Protein AF-A0A2J8K1J7-F1 (afdb_monomer_lite)

Organism: Pan troglodytes (NCBI:txid9598)

InterPro domains:
  IPR055105 FKRP, stem domain [PF22921] (37-85)

Structure (mmCIF, N/CA/C/O backbone):
data_AF-A0A2J8K1J7-F1
#
_entry.id   AF-A0A2J8K1J7-F1
#
loop_
_atom_site.group_PDB
_atom_site.id
_atom_site.type_symbol
_atom_site.label_atom_id
_atom_site.label_alt_id
_atom_site.labe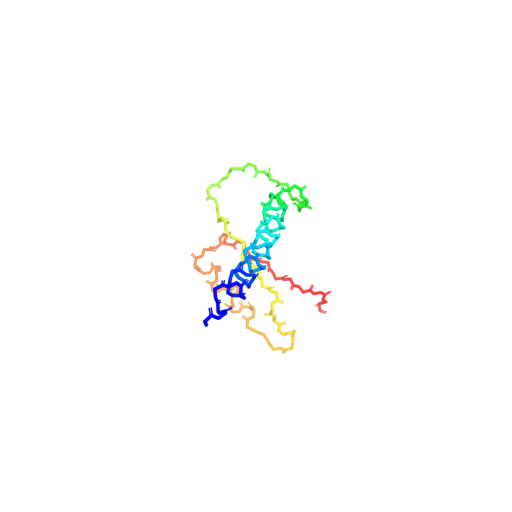l_comp_id
_atom_site.label_asym_id
_atom_site.label_entity_id
_atom_site.label_seq_id
_atom_site.pdbx_PDB_ins_code
_atom_site.Cartn_x
_atom_site.Cartn_y
_atom_site.Cartn_z
_atom_site.occupancy
_atom_site.B_iso_or_equiv
_atom_site.auth_seq_id
_atom_site.auth_comp_id
_atom_site.auth_asym_id
_atom_site.auth_atom_id
_atom_site.pdbx_PDB_model_num
ATOM 1 N N . MET A 1 1 ? 34.773 -0.395 -39.257 1.00 47.84 1 MET A N 1
ATOM 2 C CA . MET A 1 1 ? 34.126 0.202 -38.065 1.00 47.84 1 MET A CA 1
ATOM 3 C C . MET A 1 1 ? 32.607 0.299 -38.274 1.00 47.84 1 MET A C 1
ATOM 5 O O . MET A 1 1 ? 32.105 1.336 -38.673 1.00 47.84 1 MET A O 1
ATOM 9 N N . ARG A 1 2 ? 31.867 -0.807 -38.069 1.00 56.72 2 ARG A N 1
ATOM 10 C CA . ARG A 1 2 ? 30.391 -0.902 -38.241 1.00 56.72 2 ARG A CA 1
ATOM 11 C C . ARG A 1 2 ? 29.619 -0.637 -36.933 1.00 56.72 2 ARG A C 1
ATOM 13 O O . ARG A 1 2 ? 28.415 -0.873 -36.875 1.00 56.72 2 ARG A O 1
ATOM 20 N N . LEU A 1 3 ? 30.311 -0.164 -35.890 1.00 59.88 3 LEU A N 1
ATOM 21 C CA . LEU A 1 3 ? 29.730 0.071 -34.566 1.00 59.88 3 LEU A CA 1
ATOM 22 C C . LEU A 1 3 ? 28.755 1.255 -34.533 1.00 59.88 3 LEU A C 1
ATOM 24 O O . LEU A 1 3 ? 27.866 1.251 -33.698 1.00 59.88 3 LEU A O 1
ATOM 28 N N . THR A 1 4 ? 28.821 2.203 -35.471 1.00 70.75 4 THR A N 1
ATOM 29 C CA . THR A 1 4 ? 27.940 3.387 -35.470 1.00 70.75 4 THR A CA 1
ATOM 30 C C . THR A 1 4 ? 26.473 3.057 -35.737 1.00 70.75 4 THR A C 1
ATOM 32 O O . THR A 1 4 ? 25.595 3.567 -35.050 1.00 70.75 4 THR A O 1
ATOM 35 N N . ARG A 1 5 ? 26.177 2.174 -36.701 1.00 79.38 5 ARG A N 1
ATOM 36 C CA . ARG A 1 5 ? 24.784 1.832 -37.050 1.00 79.38 5 ARG A CA 1
ATOM 37 C C . ARG A 1 5 ? 24.130 0.900 -36.038 1.00 79.38 5 ARG A C 1
ATOM 39 O O . ARG A 1 5 ? 22.959 1.073 -35.730 1.00 79.38 5 ARG A O 1
ATOM 46 N N . CYS A 1 6 ? 24.886 -0.064 -35.514 1.00 82.31 6 CYS A N 1
ATOM 47 C CA . CYS A 1 6 ? 24.387 -0.965 -34.476 1.00 82.31 6 CYS A CA 1
ATOM 48 C C . CYS A 1 6 ? 24.133 -0.200 -33.170 1.00 82.31 6 CYS A C 1
ATOM 50 O O . CYS A 1 6 ? 23.074 -0.339 -32.568 1.00 82.31 6 CYS A O 1
ATOM 52 N N . GLN A 1 7 ? 25.056 0.687 -32.788 1.00 84.00 7 GLN A N 1
ATOM 53 C CA . GLN A 1 7 ? 24.892 1.552 -31.624 1.00 84.00 7 GLN A CA 1
ATOM 54 C C . GLN A 1 7 ? 23.723 2.526 -31.797 1.00 84.00 7 GLN A C 1
ATOM 56 O O . GLN A 1 7 ? 22.972 2.730 -30.850 1.00 84.00 7 GLN A O 1
ATOM 61 N N . ALA A 1 8 ? 23.517 3.074 -33.000 1.00 86.81 8 ALA A N 1
ATOM 62 C CA . ALA A 1 8 ? 22.350 3.903 -33.291 1.00 86.81 8 ALA A CA 1
ATOM 63 C C . ALA A 1 8 ? 21.035 3.113 -33.184 1.00 86.81 8 ALA A C 1
ATOM 65 O O . ALA A 1 8 ? 20.084 3.601 -32.582 1.00 86.81 8 ALA A O 1
ATOM 66 N N . ALA A 1 9 ? 20.986 1.884 -33.708 1.00 89.00 9 ALA A N 1
ATOM 67 C CA . ALA A 1 9 ? 19.811 1.021 -33.592 1.00 89.00 9 ALA A CA 1
ATOM 68 C C . ALA A 1 9 ? 19.516 0.645 -32.130 1.00 89.00 9 ALA A C 1
ATOM 70 O O . ALA A 1 9 ? 18.367 0.700 -31.698 1.00 89.00 9 ALA A O 1
ATOM 71 N N . LEU A 1 10 ? 20.553 0.325 -31.352 1.00 91.44 10 LEU A N 1
ATOM 72 C CA . LEU A 1 10 ? 20.427 0.014 -29.930 1.00 91.44 10 LEU A CA 1
ATOM 73 C C . LEU A 1 10 ? 19.959 1.236 -29.130 1.00 91.44 10 LEU A C 1
ATOM 75 O O . LEU A 1 10 ? 19.033 1.131 -28.332 1.00 91.44 10 LEU A O 1
ATOM 79 N N . ALA A 1 11 ? 20.549 2.405 -29.383 1.00 93.38 11 ALA A N 1
ATOM 80 C CA . ALA A 1 11 ? 20.142 3.653 -28.749 1.00 93.38 11 ALA A CA 1
ATOM 81 C C . ALA A 1 11 ? 18.683 3.999 -29.077 1.00 93.38 11 ALA A C 1
ATOM 83 O O . ALA A 1 11 ? 17.932 4.338 -28.170 1.00 93.38 11 ALA A O 1
ATOM 84 N N . ALA A 1 12 ? 18.265 3.843 -30.338 1.00 94.00 12 ALA A N 1
ATOM 85 C CA . ALA A 1 12 ? 16.883 4.064 -30.758 1.00 94.00 12 ALA A CA 1
ATOM 86 C C . ALA A 1 12 ? 15.900 3.086 -30.089 1.00 94.00 12 ALA A C 1
ATOM 88 O O . ALA A 1 12 ? 14.806 3.479 -29.692 1.00 94.00 12 ALA A O 1
ATOM 89 N N . ALA A 1 13 ? 16.286 1.818 -29.928 1.00 95.56 13 ALA A N 1
ATOM 90 C CA . ALA A 1 13 ? 15.464 0.833 -29.232 1.00 95.56 13 ALA A CA 1
ATOM 91 C C . ALA A 1 13 ? 15.306 1.173 -27.741 1.00 95.56 13 ALA A C 1
ATOM 93 O O . ALA A 1 13 ? 14.202 1.092 -27.204 1.00 95.56 13 ALA A O 1
ATOM 94 N N . ILE A 1 14 ? 16.391 1.597 -27.083 1.00 95.06 14 ILE A N 1
ATOM 95 C CA . ILE A 1 14 ? 16.369 2.017 -25.676 1.00 95.06 14 ILE A CA 1
ATOM 96 C C . ILE A 1 14 ? 15.498 3.264 -25.507 1.00 95.06 14 ILE A C 1
ATOM 98 O O . ILE A 1 14 ? 14.628 3.279 -24.638 1.00 95.06 14 ILE A O 1
ATOM 102 N N . THR A 1 15 ? 15.679 4.293 -26.339 1.00 96.12 15 THR A N 1
ATOM 103 C CA . THR A 1 15 ? 14.885 5.526 -26.238 1.00 96.12 15 THR A CA 1
ATOM 104 C C . THR A 1 15 ? 13.406 5.270 -26.491 1.00 96.12 15 THR A C 1
ATOM 106 O O . THR A 1 15 ? 12.579 5.795 -25.750 1.00 96.12 15 THR A O 1
ATOM 109 N N . LEU A 1 16 ? 13.058 4.424 -27.464 1.00 96.62 16 LEU A N 1
ATOM 110 C CA . LEU A 1 16 ? 11.670 4.033 -27.711 1.00 96.62 16 LEU A CA 1
ATOM 111 C C . LEU A 1 16 ? 11.065 3.302 -26.504 1.00 96.62 16 LEU A C 1
ATOM 113 O O . LEU A 1 16 ? 9.941 3.599 -26.110 1.00 96.62 16 LEU A O 1
ATOM 117 N N . ASN A 1 17 ? 11.811 2.381 -25.889 1.00 96.06 17 ASN A N 1
ATOM 118 C CA . ASN A 1 17 ? 11.347 1.640 -24.716 1.00 96.06 17 ASN A CA 1
ATOM 119 C C . ASN A 1 17 ? 11.115 2.576 -23.518 1.00 96.06 17 ASN A C 1
ATOM 121 O O . ASN A 1 17 ? 10.053 2.542 -22.899 1.00 96.06 17 ASN A O 1
ATOM 125 N N . LEU A 1 18 ? 12.053 3.494 -23.263 1.00 95.19 18 LEU A N 1
ATOM 126 C CA . LEU A 1 18 ? 11.905 4.515 -22.225 1.00 95.19 18 LEU A CA 1
ATOM 127 C C . LEU A 1 18 ? 10.745 5.474 -22.512 1.00 95.19 18 LEU A C 1
ATOM 129 O O . LEU A 1 18 ? 10.064 5.877 -21.576 1.00 95.19 18 LEU A O 1
ATOM 133 N N . LEU A 1 19 ? 10.480 5.810 -23.778 1.00 96.00 19 LEU A N 1
ATOM 134 C CA . LEU A 1 19 ? 9.341 6.643 -24.168 1.00 96.00 19 LEU A CA 1
ATOM 135 C C . LEU A 1 19 ? 8.007 5.936 -23.888 1.00 96.00 19 LEU A C 1
ATOM 137 O O . LEU A 1 19 ? 7.091 6.554 -23.352 1.00 96.00 19 LEU A O 1
ATOM 141 N N . VAL A 1 20 ? 7.904 4.641 -24.205 1.00 94.69 20 VAL A N 1
ATOM 142 C CA . VAL A 1 20 ? 6.721 3.822 -23.887 1.00 94.69 20 VAL A CA 1
ATOM 143 C C . VAL A 1 20 ? 6.542 3.715 -22.376 1.00 94.69 20 VAL A C 1
ATOM 145 O O . VAL A 1 20 ? 5.442 3.949 -21.876 1.00 94.69 20 VAL A O 1
ATOM 148 N N . LEU A 1 21 ? 7.619 3.424 -21.641 1.00 89.56 21 LEU A N 1
ATOM 149 C CA . LEU A 1 21 ? 7.596 3.363 -20.182 1.00 89.56 21 LEU A CA 1
ATOM 150 C C . LEU A 1 21 ? 7.175 4.709 -19.584 1.00 89.56 21 LEU A C 1
ATOM 152 O O . LEU A 1 21 ? 6.331 4.738 -18.697 1.00 89.56 21 LEU A O 1
ATOM 156 N N . PHE A 1 22 ? 7.711 5.820 -20.092 1.00 90.81 22 PHE A N 1
ATOM 157 C CA . PHE A 1 22 ? 7.343 7.166 -19.670 1.00 90.81 22 PHE A CA 1
ATOM 158 C C . PHE A 1 22 ? 5.884 7.471 -19.987 1.00 90.81 22 PHE A C 1
ATOM 160 O O . PHE A 1 22 ? 5.199 8.029 -19.145 1.00 90.81 22 PHE A O 1
ATOM 167 N N . TYR A 1 23 ? 5.378 7.077 -21.154 1.00 89.38 23 TYR A N 1
ATOM 168 C CA . TYR A 1 23 ? 3.984 7.302 -21.525 1.00 89.38 23 TYR A CA 1
ATOM 169 C C . TYR A 1 23 ? 3.023 6.506 -20.639 1.00 89.38 23 TYR A C 1
ATOM 171 O O . TYR A 1 23 ? 2.039 7.054 -20.152 1.00 89.38 23 TYR A O 1
ATOM 179 N N . VAL A 1 24 ? 3.322 5.231 -20.376 1.00 85.31 24 VAL A N 1
ATOM 180 C CA . VAL A 1 24 ? 2.534 4.392 -19.461 1.00 85.31 24 VAL A CA 1
ATOM 181 C C . VAL A 1 24 ? 2.643 4.907 -18.032 1.00 85.31 24 VAL A C 1
ATOM 183 O O . VAL A 1 24 ? 1.628 5.014 -17.354 1.00 85.31 24 VAL A O 1
ATOM 186 N N . SER A 1 25 ? 3.843 5.277 -17.589 1.00 82.00 25 SER A N 1
ATOM 187 C CA . SER A 1 25 ? 4.084 5.890 -16.284 1.00 82.00 25 SER A CA 1
ATOM 188 C C . SER A 1 25 ? 3.320 7.203 -16.152 1.00 82.00 25 SER A C 1
ATOM 190 O O . SER A 1 25 ? 2.630 7.403 -15.169 1.00 82.00 25 SER A O 1
ATOM 192 N N . TRP A 1 26 ? 3.319 8.053 -17.177 1.00 82.25 26 TRP A N 1
ATOM 193 C CA . TRP A 1 26 ? 2.538 9.286 -17.230 1.00 82.25 26 TRP A CA 1
ATOM 194 C C . TRP A 1 26 ? 1.033 9.011 -17.197 1.00 82.25 26 TRP A C 1
ATOM 196 O O . TRP A 1 26 ? 0.301 9.669 -16.464 1.00 82.25 26 TRP A O 1
ATOM 206 N N . LEU A 1 27 ? 0.567 7.997 -17.930 1.00 77.12 27 LEU A N 1
ATOM 207 C CA . LEU A 1 27 ? -0.834 7.576 -17.939 1.00 77.12 27 LEU A CA 1
ATOM 208 C C . LEU A 1 27 ? -1.261 6.969 -16.590 1.00 77.12 27 LEU A C 1
ATOM 210 O O . LEU A 1 27 ? -2.407 7.117 -16.179 1.00 77.12 27 LEU A O 1
ATOM 214 N N . GLN A 1 28 ? -0.342 6.319 -15.874 1.00 66.88 28 GLN A N 1
ATOM 215 C CA . GLN A 1 28 ? -0.546 5.799 -14.518 1.00 66.88 28 GLN A CA 1
ATOM 216 C C . GLN A 1 28 ? -0.380 6.879 -13.434 1.00 66.88 28 GLN A C 1
ATOM 218 O O . GLN A 1 28 ? -1.022 6.796 -12.385 1.00 66.88 28 GLN A O 1
ATOM 223 N N . HIS A 1 29 ? 0.453 7.890 -13.688 1.00 61.03 29 HIS A N 1
ATOM 224 C CA . HIS A 1 29 ? 0.650 9.087 -12.872 1.00 61.03 29 HIS A CA 1
ATOM 225 C C . HIS A 1 29 ? -0.437 10.131 -13.106 1.00 61.03 29 HIS A C 1
ATOM 227 O O . HIS A 1 29 ? -0.572 11.046 -12.290 1.00 61.03 29 HIS A O 1
ATOM 233 N N . GLN A 1 30 ? -1.264 9.980 -14.149 1.00 52.47 30 GLN A N 1
ATOM 234 C CA . GLN A 1 30 ? -2.545 10.660 -14.217 1.00 52.47 30 GLN A CA 1
ATOM 235 C C . GLN A 1 30 ? -3.285 10.277 -12.943 1.00 52.47 30 GLN A C 1
ATOM 237 O O . GLN A 1 30 ? -3.511 9.089 -12.695 1.00 52.47 30 GLN A O 1
ATOM 242 N N . PRO A 1 31 ? -3.551 11.254 -12.066 1.00 54.62 31 PRO A N 1
ATOM 243 C CA . PRO A 1 31 ? -3.733 10.977 -10.668 1.00 54.62 31 PRO A CA 1
ATOM 244 C C . PRO A 1 31 ? -4.903 10.018 -10.541 1.00 54.62 31 PRO A C 1
ATOM 246 O O . 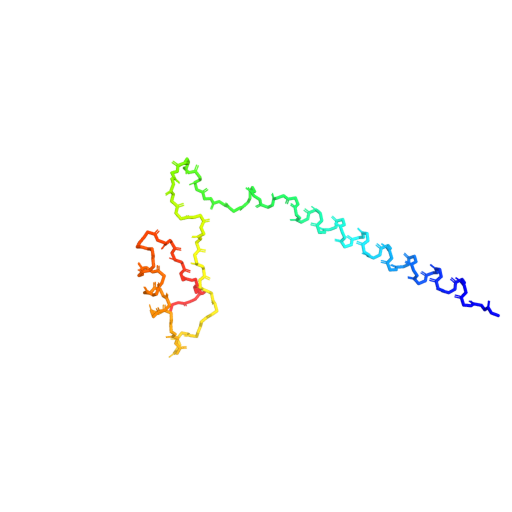PRO A 1 31 ? -6.066 10.366 -10.751 1.00 54.62 31 PRO A O 1
ATOM 249 N N . ARG A 1 32 ? -4.580 8.810 -10.084 1.00 52.38 32 ARG A N 1
ATOM 250 C CA . ARG A 1 32 ? -5.497 7.822 -9.514 1.00 52.38 32 ARG A CA 1
ATOM 251 C C . ARG A 1 32 ? -6.254 8.391 -8.288 1.00 52.38 32 ARG A C 1
ATOM 253 O O . ARG A 1 32 ? -6.874 7.639 -7.551 1.00 52.38 32 ARG A O 1
ATOM 260 N N . ASN A 1 33 ? -6.270 9.719 -8.103 1.00 49.28 33 ASN A N 1
ATOM 261 C CA . ASN A 1 33 ? -6.999 10.521 -7.120 1.00 49.28 33 ASN A CA 1
ATOM 262 C C . ASN A 1 33 ? -8.523 10.487 -7.266 1.00 49.28 33 ASN A C 1
ATOM 264 O O . ASN A 1 33 ? -9.198 11.133 -6.473 1.00 49.28 33 ASN A O 1
ATOM 268 N N . SER A 1 34 ? -9.091 9.778 -8.245 1.00 49.31 34 SER A N 1
ATOM 269 C CA . SER A 1 34 ? -10.554 9.748 -8.419 1.00 49.31 34 SER A CA 1
ATOM 270 C C . SER A 1 34 ? -11.199 8.387 -8.153 1.00 49.31 34 SER A C 1
ATOM 272 O O . SER A 1 34 ? -12.411 8.268 -8.303 1.00 49.31 34 SER A O 1
ATOM 274 N N . ARG A 1 35 ? -10.441 7.341 -7.775 1.00 48.91 35 ARG A N 1
ATOM 275 C CA . ARG A 1 35 ? -11.020 5.989 -7.597 1.00 48.91 35 ARG A CA 1
ATOM 276 C C . ARG A 1 35 ? -10.788 5.300 -6.254 1.00 48.91 35 ARG A C 1
ATOM 278 O O . ARG A 1 35 ? -11.361 4.235 -6.052 1.00 48.91 35 ARG A O 1
ATOM 285 N N . ALA A 1 36 ? -10.079 5.912 -5.309 1.00 44.75 36 ALA A N 1
ATOM 286 C CA . ALA A 1 36 ? -10.107 5.457 -3.920 1.00 44.75 36 ALA A CA 1
ATOM 287 C C . ALA A 1 36 ? -11.076 6.337 -3.116 1.00 44.75 36 ALA A C 1
ATOM 289 O O . ALA A 1 36 ? -10.787 7.459 -2.717 1.00 44.75 36 ALA A O 1
ATOM 290 N N . ARG A 1 37 ? -12.285 5.810 -2.980 1.00 50.12 37 ARG A N 1
ATOM 291 C CA . ARG A 1 37 ? -13.417 6.279 -2.186 1.00 50.12 37 ARG A CA 1
ATOM 292 C C . ARG A 1 37 ? -12.996 6.601 -0.741 1.00 50.12 37 ARG A C 1
ATOM 294 O O . ARG A 1 37 ? -12.552 5.715 -0.025 1.00 50.12 37 ARG A O 1
ATOM 301 N N . GLY A 1 38 ? -13.199 7.842 -0.306 1.00 44.19 38 GLY A N 1
ATOM 302 C CA . GLY A 1 38 ? -13.121 8.255 1.100 1.00 44.19 38 GLY A CA 1
ATOM 303 C C . GLY A 1 38 ? -13.539 9.723 1.241 1.00 44.19 38 GLY A C 1
ATOM 304 O O . GLY A 1 38 ? -13.088 10.542 0.439 1.00 44.19 38 GLY A O 1
ATOM 305 N N . PRO A 1 39 ? -14.439 10.090 2.173 1.00 47.00 39 PRO A N 1
ATOM 306 C CA . PRO A 1 39 ? -14.998 11.433 2.233 1.00 47.00 39 PRO A CA 1
ATOM 307 C C . PRO A 1 39 ? -13.911 12.417 2.675 1.00 47.00 39 PRO A C 1
ATOM 309 O O . PRO A 1 39 ? -13.593 12.523 3.856 1.00 47.00 39 PRO A O 1
ATOM 312 N N . ARG A 1 40 ? -13.349 13.175 1.727 1.00 51.75 40 ARG A N 1
ATOM 313 C CA . ARG A 1 40 ? -12.580 14.384 2.036 1.00 51.75 40 ARG A CA 1
ATOM 314 C C . ARG A 1 40 ? -13.534 15.434 2.602 1.00 51.75 40 ARG A C 1
ATOM 316 O O . ARG A 1 40 ? -14.036 16.295 1.883 1.00 51.75 40 ARG A O 1
ATOM 323 N N . ARG A 1 41 ? -13.765 15.369 3.914 1.00 46.28 41 ARG A N 1
ATOM 324 C CA . ARG A 1 41 ? -14.058 16.569 4.693 1.00 46.28 41 ARG A CA 1
ATOM 325 C C . ARG A 1 41 ? -12.784 17.409 4.729 1.00 46.28 41 ARG A C 1
ATOM 327 O O . ARG A 1 41 ? -11.735 16.950 5.160 1.00 46.28 41 ARG A O 1
ATOM 334 N N . ALA A 1 42 ? -12.915 18.593 4.146 1.00 43.12 42 ALA A N 1
ATOM 335 C CA . ALA A 1 42 ? -12.372 19.865 4.597 1.00 43.12 42 A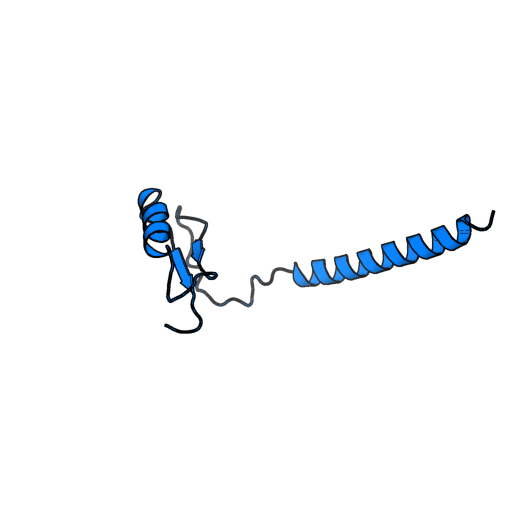LA A CA 1
ATOM 336 C C . ALA A 1 42 ? -11.265 19.830 5.671 1.00 43.12 42 ALA A C 1
ATOM 338 O O . ALA A 1 42 ? -11.473 19.349 6.777 1.00 43.12 42 ALA A O 1
ATOM 339 N N . SER A 1 43 ? -10.143 20.463 5.324 1.00 56.91 43 SER A N 1
ATOM 340 C CA . SER A 1 43 ? -9.371 21.393 6.159 1.00 56.91 43 SER A CA 1
ATOM 341 C C . SER A 1 43 ? -9.429 21.204 7.683 1.00 56.91 43 SER A C 1
ATOM 343 O O . SER A 1 43 ? -10.376 21.635 8.333 1.00 56.91 43 SER A O 1
ATOM 345 N N . ALA A 1 44 ? -8.342 20.696 8.257 1.00 44.81 44 ALA A N 1
ATOM 346 C CA . ALA A 1 44 ? -7.850 21.106 9.568 1.00 44.81 44 ALA A CA 1
ATOM 347 C C . ALA A 1 44 ? -6.359 20.756 9.638 1.00 44.81 44 ALA A C 1
ATOM 349 O O . ALA A 1 44 ? -5.900 19.859 8.932 1.00 44.81 44 ALA A O 1
ATOM 350 N N . ALA A 1 45 ? -5.597 21.482 10.447 1.00 56.81 45 ALA A N 1
ATOM 351 C CA . ALA A 1 45 ? -4.178 21.271 10.708 1.00 56.81 45 ALA A CA 1
ATOM 352 C C . ALA A 1 45 ? -3.922 19.949 11.464 1.00 56.81 45 ALA A C 1
ATOM 354 O O . ALA A 1 45 ? -3.482 19.957 12.605 1.00 56.81 45 ALA A O 1
ATOM 355 N N . GLY A 1 46 ? -4.273 18.822 10.848 1.00 59.22 46 GLY A N 1
ATOM 356 C CA . GLY A 1 46 ? -4.097 17.480 11.383 1.00 59.22 46 GLY A CA 1
ATOM 357 C C . GLY A 1 46 ? -2.991 16.712 10.656 1.00 59.22 46 GLY A C 1
ATOM 358 O O . GLY A 1 46 ? -2.524 17.153 9.594 1.00 59.22 46 GLY A O 1
ATOM 359 N N . PRO A 1 47 ? -2.576 15.565 11.210 1.00 60.62 47 PRO A N 1
ATOM 360 C CA . PRO A 1 47 ? -1.498 14.750 10.665 1.00 60.62 47 PRO A CA 1
ATOM 361 C C . PRO A 1 47 ? -1.759 14.407 9.198 1.00 60.62 47 PRO A C 1
ATOM 363 O O . PRO A 1 47 ? -2.808 13.878 8.828 1.00 60.62 47 PRO A O 1
ATOM 366 N N . ARG A 1 48 ? -0.807 14.767 8.332 1.00 75.44 48 ARG A N 1
ATOM 367 C CA . ARG A 1 48 ? -0.941 14.645 6.866 1.00 75.44 48 ARG A CA 1
ATOM 368 C C . ARG A 1 48 ? -0.609 13.255 6.340 1.00 75.44 48 ARG A C 1
ATOM 370 O O . ARG A 1 48 ? -0.793 12.991 5.154 1.00 75.44 48 ARG A O 1
ATOM 377 N N . VAL A 1 49 ? -0.076 12.407 7.206 1.00 79.44 49 VAL A N 1
ATOM 378 C CA . VAL A 1 49 ? 0.403 11.072 6.874 1.00 79.44 49 VAL A CA 1
ATOM 379 C C . VAL A 1 49 ? -0.385 10.090 7.716 1.00 79.44 49 VAL A C 1
ATOM 381 O O . VAL A 1 49 ? -0.571 10.320 8.904 1.00 79.44 49 VAL A O 1
ATOM 384 N N . THR A 1 50 ? -0.852 9.011 7.099 1.00 88.31 50 THR A N 1
ATOM 385 C CA . THR A 1 50 ? -1.432 7.862 7.796 1.00 88.31 50 THR A CA 1
ATOM 386 C C . THR A 1 50 ? -0.430 6.727 7.716 1.00 88.31 50 THR A C 1
ATOM 388 O O . THR A 1 50 ? -0.033 6.344 6.615 1.00 88.31 50 THR A O 1
ATOM 391 N N . VAL A 1 51 ? -0.001 6.213 8.866 1.00 88.56 51 VAL A N 1
ATOM 392 C CA . VAL A 1 51 ? 0.917 5.072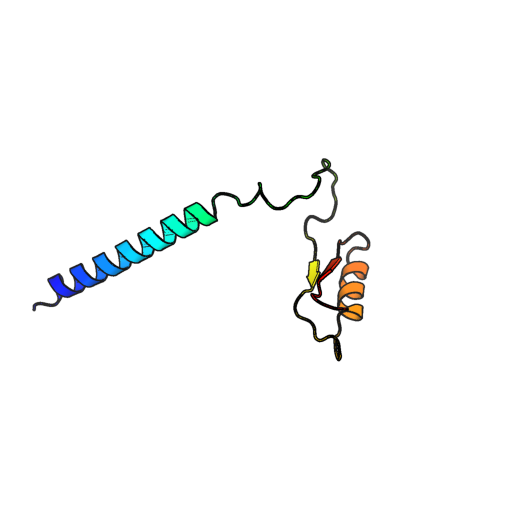 8.918 1.00 88.56 51 VAL A CA 1
ATOM 393 C C . VAL A 1 51 ? 0.108 3.823 8.597 1.00 88.56 51 VAL A C 1
ATOM 395 O O . VAL A 1 51 ? -0.859 3.526 9.292 1.00 88.56 51 VAL A O 1
ATOM 398 N N . LEU A 1 52 ? 0.470 3.118 7.527 1.00 91.31 52 LEU A N 1
ATOM 399 C CA . LEU A 1 52 ? -0.172 1.869 7.126 1.00 91.31 52 LEU A CA 1
ATOM 400 C C . LEU A 1 52 ? 0.800 0.717 7.370 1.00 91.31 52 LEU A C 1
ATOM 402 O O . LEU A 1 52 ? 1.861 0.664 6.751 1.00 91.31 52 LEU A O 1
ATOM 406 N N . VAL A 1 53 ? 0.424 -0.202 8.255 1.00 89.31 53 VAL A N 1
ATOM 407 C CA . VAL A 1 53 ? 1.200 -1.405 8.570 1.00 89.31 53 VAL A CA 1
ATOM 408 C C . VAL A 1 53 ? 0.543 -2.589 7.873 1.00 89.31 53 VAL A C 1
ATOM 410 O O . VAL A 1 53 ? -0.585 -2.950 8.201 1.00 89.31 53 VAL A O 1
ATOM 413 N N . ARG A 1 54 ? 1.226 -3.145 6.869 1.00 89.50 54 ARG A N 1
ATOM 414 C CA . ARG A 1 54 ? 0.733 -4.267 6.050 1.00 89.50 54 ARG A CA 1
ATOM 415 C C . ARG A 1 54 ? 1.603 -5.510 6.161 1.00 89.50 54 ARG A C 1
ATOM 417 O O . ARG A 1 54 ? 1.092 -6.617 6.141 1.00 89.50 54 ARG A O 1
ATOM 424 N N . GLU A 1 55 ? 2.909 -5.312 6.259 1.00 87.50 55 GLU A N 1
ATOM 425 C CA . GLU A 1 55 ? 3.876 -6.402 6.317 1.00 87.50 55 GLU A CA 1
ATOM 426 C C . GLU A 1 55 ? 4.144 -6.722 7.791 1.00 87.50 55 GLU A C 1
ATOM 428 O O . GLU A 1 55 ? 4.954 -6.063 8.444 1.00 87.50 55 GLU A O 1
ATOM 433 N N . PHE A 1 56 ? 3.395 -7.682 8.331 1.00 89.50 56 PHE A N 1
ATOM 434 C CA . PHE A 1 56 ? 3.598 -8.230 9.668 1.00 89.50 56 PHE A CA 1
ATOM 435 C C . PHE A 1 56 ? 3.167 -9.696 9.708 1.00 89.50 56 PHE A C 1
ATOM 437 O O . PHE A 1 56 ? 2.256 -10.104 8.990 1.00 89.50 56 PHE A O 1
ATOM 444 N N . GLU A 1 57 ? 3.808 -10.482 10.568 1.00 85.19 57 GLU A N 1
ATOM 445 C CA . GLU A 1 57 ? 3.447 -11.881 10.782 1.00 85.19 57 GLU A CA 1
ATOM 446 C C . GLU A 1 57 ? 2.433 -11.987 11.923 1.00 85.19 57 GLU A C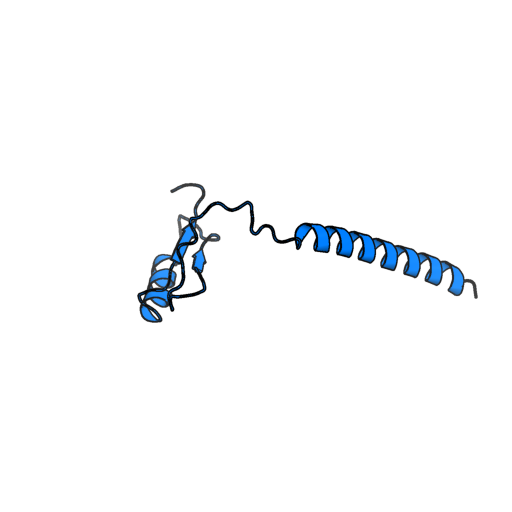 1
ATOM 448 O O . GLU A 1 57 ? 2.667 -11.490 13.021 1.00 85.19 57 GLU A O 1
ATOM 453 N N . ALA A 1 58 ? 1.299 -12.656 11.713 1.00 82.69 58 ALA A N 1
ATOM 454 C CA . ALA A 1 58 ? 0.263 -12.760 12.749 1.00 82.69 58 ALA A CA 1
ATOM 455 C C . ALA A 1 58 ? 0.749 -13.488 14.020 1.00 82.69 58 ALA A C 1
ATOM 457 O O . ALA A 1 58 ? 0.280 -13.195 15.118 1.00 82.69 58 ALA A O 1
ATOM 458 N N . PHE A 1 59 ? 1.696 -14.420 13.877 1.00 81.75 59 PHE A N 1
ATOM 459 C CA . PHE A 1 59 ? 2.209 -15.237 14.981 1.00 81.75 59 PHE A CA 1
ATOM 460 C C . PHE A 1 59 ? 3.346 -14.574 15.773 1.00 81.75 59 PHE A C 1
ATOM 462 O O . PHE A 1 59 ? 3.549 -14.933 16.930 1.00 81.75 59 PHE A O 1
ATOM 469 N N . ASP A 1 60 ? 4.081 -13.638 15.170 1.00 84.06 60 ASP A N 1
ATOM 470 C CA . ASP A 1 60 ? 5.214 -12.952 15.797 1.00 84.06 60 ASP A CA 1
ATOM 471 C C . ASP A 1 60 ? 5.392 -11.563 15.171 1.00 84.06 60 ASP A C 1
ATOM 473 O O . ASP A 1 60 ? 5.935 -11.410 14.077 1.00 84.06 60 ASP A O 1
ATOM 477 N N . ASN A 1 61 ? 4.874 -10.532 15.839 1.00 87.06 61 ASN A N 1
ATOM 478 C CA . ASN A 1 61 ? 4.984 -9.163 15.359 1.00 87.06 61 ASN A CA 1
ATOM 479 C C . ASN A 1 61 ? 5.161 -8.149 16.487 1.00 87.06 61 ASN A C 1
ATOM 481 O O . ASN A 1 61 ? 4.629 -8.295 17.584 1.00 87.06 61 ASN A O 1
ATOM 485 N N . ALA A 1 62 ? 5.854 -7.061 16.152 1.00 89.12 62 ALA A N 1
ATOM 486 C CA . ALA A 1 62 ? 6.032 -5.889 17.003 1.00 89.12 62 ALA A CA 1
ATOM 487 C C . ALA A 1 62 ? 5.076 -4.740 16.616 1.00 89.12 62 ALA A C 1
ATOM 489 O O . ALA A 1 62 ? 5.389 -3.568 16.823 1.00 89.12 62 ALA A O 1
ATOM 490 N N . VAL A 1 63 ? 3.911 -5.044 16.020 1.00 89.56 63 VAL A N 1
ATOM 491 C CA . VAL A 1 63 ? 2.917 -4.016 15.652 1.00 89.56 63 VAL A CA 1
ATOM 492 C C . VAL A 1 63 ? 2.436 -3.210 16.867 1.00 89.56 63 VAL A C 1
ATOM 494 O O . VAL A 1 63 ? 2.331 -1.993 16.723 1.00 89.56 63 VAL A O 1
ATOM 497 N N . PRO A 1 64 ? 2.187 -3.806 18.053 1.00 88.62 64 PRO A N 1
ATOM 498 C CA . PRO A 1 64 ? 1.774 -3.042 19.232 1.00 88.62 64 PRO A CA 1
ATOM 499 C C . PRO A 1 64 ? 2.796 -1.969 19.627 1.00 88.62 64 PRO A C 1
ATOM 501 O O . PRO A 1 64 ? 2.444 -0.798 19.741 1.00 88.62 64 PRO A O 1
ATOM 504 N N . GLU A 1 65 ? 4.075 -2.342 19.721 1.00 90.44 65 GLU A N 1
ATOM 505 C CA . GLU A 1 65 ? 5.162 -1.412 20.056 1.00 90.44 65 GLU A CA 1
ATOM 506 C C . GLU A 1 65 ? 5.341 -0.331 18.982 1.00 90.44 65 GLU A C 1
ATOM 508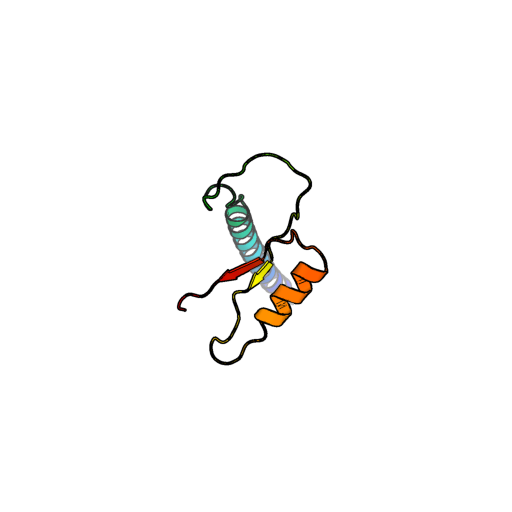 O O . GLU A 1 65 ? 5.593 0.836 19.288 1.00 90.44 65 GLU A O 1
ATOM 513 N N . LEU A 1 66 ? 5.163 -0.699 17.708 1.00 89.75 66 LEU A N 1
ATOM 514 C CA . LEU A 1 66 ? 5.206 0.241 16.595 1.00 89.75 66 LEU A CA 1
ATOM 515 C C . LEU A 1 66 ? 4.086 1.280 16.718 1.00 89.75 66 LEU A C 1
ATOM 517 O O . LEU A 1 66 ? 4.369 2.475 16.638 1.00 89.75 66 LEU A O 1
ATOM 521 N N . VAL A 1 67 ? 2.837 0.859 16.934 1.00 91.56 67 VAL A N 1
ATOM 522 C CA . VAL A 1 67 ? 1.689 1.769 17.093 1.00 91.56 67 VAL A CA 1
ATOM 523 C C . VAL A 1 67 ? 1.910 2.709 18.278 1.00 91.56 67 VAL A C 1
ATOM 525 O O . VAL A 1 67 ? 1.751 3.922 18.125 1.00 91.56 67 VAL A O 1
ATOM 528 N N . ASP A 1 68 ? 2.351 2.171 19.415 1.00 91.44 68 ASP A N 1
ATOM 529 C CA . ASP A 1 68 ? 2.627 2.957 20.617 1.00 91.44 68 ASP A CA 1
ATOM 530 C C . ASP A 1 68 ? 3.716 4.006 20.373 1.00 91.44 68 ASP A C 1
ATOM 532 O O . ASP A 1 68 ? 3.568 5.155 20.790 1.00 91.44 68 ASP A O 1
ATOM 536 N N . SER A 1 69 ? 4.766 3.671 19.616 1.00 90.44 69 SER A N 1
ATOM 537 C CA . SER A 1 69 ? 5.834 4.623 19.292 1.00 90.44 69 SER A CA 1
ATOM 538 C C . SER A 1 69 ? 5.334 5.838 18.497 1.00 90.44 69 SER A C 1
ATOM 540 O O . SER A 1 69 ? 5.742 6.969 18.775 1.00 90.44 69 SER A O 1
ATOM 542 N N . PHE A 1 70 ? 4.409 5.638 17.550 1.00 89.75 70 PHE A N 1
ATOM 543 C CA . PHE A 1 70 ? 3.831 6.729 16.762 1.00 89.75 70 PHE A CA 1
ATOM 544 C C . PHE A 1 70 ? 2.858 7.569 17.585 1.00 89.75 70 PHE A C 1
ATOM 546 O O . PHE A 1 70 ? 2.904 8.796 17.506 1.00 89.75 70 PHE A O 1
ATOM 553 N N . LEU A 1 71 ? 2.026 6.930 18.410 1.00 89.06 71 LEU A N 1
ATOM 554 C CA . LEU A 1 71 ? 1.092 7.632 19.293 1.00 89.06 71 LEU A CA 1
ATOM 555 C C . LEU A 1 71 ? 1.812 8.421 20.393 1.00 89.06 71 LEU A C 1
ATOM 557 O O . LEU A 1 71 ? 1.317 9.454 20.841 1.00 89.06 71 LEU A O 1
ATOM 561 N N . GLN A 1 72 ? 2.994 7.968 20.813 1.00 91.25 72 GLN A N 1
ATOM 562 C CA . GLN A 1 72 ? 3.811 8.680 21.789 1.00 91.25 72 GLN A CA 1
ATOM 563 C C . GLN A 1 72 ? 4.475 9.933 21.202 1.00 91.25 72 GLN A C 1
ATOM 565 O O . GLN A 1 72 ? 4.707 10.896 21.934 1.00 91.25 72 GLN A O 1
ATOM 570 N N . GLN A 1 73 ? 4.756 9.948 19.894 1.00 87.38 73 GLN A N 1
ATOM 571 C CA . GLN A 1 73 ? 5.255 11.134 19.190 1.00 87.38 73 GLN A CA 1
ATOM 572 C C . GLN A 1 73 ? 4.138 12.127 18.857 1.00 87.38 73 GLN A C 1
ATOM 574 O O . GLN A 1 73 ? 4.301 13.329 19.063 1.00 87.38 73 GLN A O 1
ATOM 579 N N . ASP A 1 74 ? 3.011 11.631 18.351 1.00 85.50 74 ASP A N 1
ATOM 580 C CA . ASP A 1 74 ? 1.818 12.424 18.081 1.00 85.50 74 ASP A CA 1
ATOM 581 C C . ASP A 1 74 ? 0.565 11.598 18.431 1.00 85.50 74 ASP A C 1
ATOM 583 O O . ASP A 1 74 ? 0.209 10.670 17.701 1.00 85.50 74 ASP A O 1
ATOM 587 N N . PRO A 1 75 ? -0.151 11.947 19.518 1.00 86.25 75 PRO A N 1
ATOM 588 C CA . PRO A 1 75 ? -1.346 11.223 19.952 1.00 86.25 75 PRO A CA 1
ATOM 589 C C . PRO A 1 75 ? -2.487 11.231 18.930 1.00 86.25 75 PRO A C 1
ATOM 591 O O . PRO A 1 75 ? -3.402 10.415 19.023 1.00 86.25 75 PRO A O 1
ATOM 594 N N . ALA A 1 76 ? -2.473 12.170 17.979 1.00 86.38 76 ALA A N 1
ATOM 595 C CA . ALA A 1 76 ? -3.467 12.269 16.920 1.00 86.38 76 ALA A CA 1
ATOM 596 C C . ALA A 1 76 ? -3.034 11.558 15.625 1.00 86.38 76 ALA A C 1
ATOM 598 O O . ALA A 1 76 ? -3.800 11.571 14.657 1.00 86.38 76 ALA A O 1
ATOM 599 N N . GLN A 1 77 ? -1.838 10.954 15.587 1.00 86.06 77 GLN A N 1
ATOM 600 C CA . GLN A 1 77 ? -1.278 10.289 14.413 1.00 86.06 77 GLN A CA 1
ATOM 601 C C . GLN A 1 77 ? -2.179 9.125 13.966 1.00 86.06 77 GLN A C 1
ATOM 603 O O . GLN A 1 77 ? -2.326 8.137 14.686 1.00 86.06 77 GLN A O 1
ATOM 608 N N . PRO A 1 78 ? -2.781 9.185 12.765 1.00 86.50 78 PRO A N 1
ATOM 609 C CA . PRO A 1 78 ? -3.608 8.099 12.271 1.00 86.50 78 PRO A CA 1
ATOM 610 C C . PRO A 1 78 ? -2.724 6.912 11.871 1.00 86.50 78 PRO A C 1
ATOM 612 O O . PRO A 1 78 ? -1.834 7.043 11.021 1.00 86.50 78 PRO A O 1
ATOM 615 N N . VAL A 1 79 ? -2.997 5.753 12.473 1.00 89.81 79 VAL A N 1
ATOM 616 C CA . VAL A 1 79 ? -2.333 4.471 12.202 1.00 89.81 79 VAL A CA 1
ATOM 617 C C . VAL A 1 79 ? -3.387 3.440 11.794 1.00 89.81 79 VAL A C 1
ATOM 619 O O . VAL A 1 79 ? -4.428 3.318 12.436 1.00 89.81 79 VAL A O 1
ATOM 622 N N . VAL A 1 80 ? -3.136 2.717 10.703 1.00 91.06 80 VAL A N 1
ATOM 623 C CA . VAL A 1 80 ? -4.009 1.670 10.160 1.00 91.06 80 VAL A CA 1
ATOM 624 C C . VAL A 1 80 ? -3.196 0.393 10.009 1.00 91.06 80 VAL A C 1
ATOM 626 O O . VAL A 1 80 ? -2.230 0.351 9.250 1.00 91.06 80 VAL A O 1
ATOM 629 N N . VAL A 1 81 ? -3.611 -0.662 10.703 1.00 89.62 81 VAL A N 1
ATOM 630 C CA . VAL A 1 81 ? -3.062 -2.011 10.534 1.00 89.62 81 VAL A CA 1
ATOM 631 C C . VAL A 1 81 ? -3.981 -2.761 9.579 1.00 89.62 81 VAL A C 1
ATOM 633 O O . VAL A 1 81 ? -5.179 -2.880 9.836 1.00 89.62 81 VAL A O 1
ATOM 636 N N . ALA A 1 82 ? -3.443 -3.206 8.449 1.00 89.56 82 ALA A N 1
ATOM 637 C CA . ALA A 1 82 ? -4.195 -3.893 7.410 1.00 89.56 82 ALA A CA 1
ATOM 638 C C . ALA A 1 82 ? -3.737 -5.349 7.319 1.00 89.56 82 ALA A C 1
ATOM 640 O O . ALA A 1 82 ? -2.585 -5.606 6.979 1.00 89.56 82 ALA A O 1
ATOM 641 N N . ALA A 1 83 ? -4.655 -6.278 7.576 1.00 87.75 83 ALA A N 1
ATOM 642 C CA . ALA A 1 83 ? -4.466 -7.706 7.358 1.00 87.75 83 ALA A CA 1
ATOM 643 C C . ALA A 1 83 ? -5.610 -8.273 6.521 1.00 87.75 83 ALA A C 1
ATOM 645 O O . ALA A 1 83 ? -6.751 -7.820 6.626 1.00 87.75 83 ALA A O 1
ATOM 646 N N . ASP A 1 84 ? -5.290 -9.270 5.697 1.00 81.38 84 ASP A N 1
ATOM 647 C CA . ASP A 1 84 ? -6.276 -9.968 4.868 1.00 81.38 84 ASP A CA 1
ATOM 648 C C . ASP A 1 84 ? -7.141 -10.933 5.706 1.00 81.38 84 ASP A C 1
ATOM 650 O O . ASP A 1 84 ? -8.297 -11.192 5.370 1.00 81.38 84 ASP A O 1
ATOM 654 N N . THR A 1 85 ? -6.606 -11.420 6.829 1.00 78.56 85 THR A N 1
ATOM 655 C CA . THR A 1 85 ? -7.283 -12.276 7.815 1.00 78.56 85 THR A CA 1
ATOM 656 C C . THR A 1 85 ? -6.852 -11.885 9.230 1.00 78.56 85 THR A C 1
ATOM 658 O O . THR A 1 85 ? -5.700 -11.495 9.417 1.00 78.56 85 THR A O 1
ATOM 661 N N . LEU A 1 86 ? -7.767 -11.983 10.202 1.00 59.56 86 LEU A N 1
ATOM 662 C CA . LEU A 1 86 ? -7.501 -11.766 11.634 1.00 59.56 86 LEU A CA 1
ATOM 663 C C . LEU A 1 86 ? -7.062 -13.058 12.325 1.00 59.56 86 LEU A C 1
ATOM 665 O O . LEU A 1 86 ? -7.657 -14.111 11.998 1.00 59.56 86 LEU A O 1
#

pLDDT: mean 78.07, std 16.76, range [43.12, 96.62]

Secondary structure (DSSP, 8-state):
--HHHHHHHHHHHHHHHHHHHHHHHHHHHS--TTSS--------S--S--EEE---BTTB--HHHHHHHHHHH-TT--EEE--S--

Foldseek 3Di:
DPCPVVVVVVVVVVVVVVVVVVVVVVVVVPDPVPPPDDDPDDDDPADPDEAEAEDADPVDGPVVVVVVVQCVVPVRHHYHYDDPPD

Sequence (86 aa):
MRLTRCQAALAAAITLNLLVLFYVSWLQHQPRNSRARGPRRASAAGPRVTVLVREFEAFDNAVPELVDSFLQQDPAQPVVVAADTL

Radius of gyration: 23.15 Å; chains: 1; bounding box: 49×37×60 Å